Protein AF-A0A5S5C4B4-F1 (afdb_monomer_lite)

Radius of gyration: 13.32 Å; chains: 1; bounding box: 36×24×30 Å

Organism: NCBI:txid582686

Sequence (80 aa):
MNERWFNFTEDLLQLCHTKYDILLDVGWYPEADPTGHYGLELIKGRDWQSPLVSFGTNDKAEIVEKIELLVWQVGEGFFN

pLDDT: mean 95.94, std 6.25, range [58.41, 98.81]

Structure (mmCIF, N/CA/C/O backbone):
data_AF-A0A5S5C4B4-F1
#
_entry.id   AF-A0A5S5C4B4-F1
#
loop_
_atom_site.group_PDB
_atom_site.id
_atom_site.type_symbol
_atom_site.label_atom_id
_atom_site.label_alt_id
_atom_site.label_comp_id
_atom_site.label_asym_id
_atom_site.label_entity_id
_atom_site.label_seq_id
_atom_site.pdbx_PDB_ins_code
_atom_site.Cartn_x
_atom_site.Cartn_y
_atom_site.Cartn_z
_atom_site.occupancy
_atom_site.B_iso_or_equiv
_atom_site.auth_seq_id
_atom_site.auth_comp_id
_atom_site.auth_asym_id
_atom_site.auth_atom_id
_atom_site.pdbx_PDB_model_num
ATOM 1 N N . MET A 1 1 ? 22.935 -9.280 -11.674 1.00 58.41 1 MET A N 1
ATOM 2 C CA . MET A 1 1 ? 21.608 -8.775 -11.261 1.00 58.41 1 MET A CA 1
ATOM 3 C C . MET A 1 1 ? 21.693 -7.260 -11.187 1.00 58.41 1 MET A C 1
ATOM 5 O O . MET A 1 1 ? 22.775 -6.757 -10.917 1.00 58.41 1 MET A O 1
ATOM 9 N N . ASN A 1 2 ? 20.627 -6.542 -11.532 1.00 67.19 2 ASN A N 1
ATOM 10 C CA . ASN A 1 2 ? 20.628 -5.079 -11.544 1.00 67.19 2 ASN A CA 1
ATOM 11 C C . ASN A 1 2 ? 20.379 -4.564 -10.118 1.00 67.19 2 ASN A C 1
ATOM 13 O O . ASN A 1 2 ? 19.315 -4.828 -9.570 1.00 67.19 2 ASN A O 1
ATOM 17 N N . GLU A 1 3 ? 21.336 -3.834 -9.541 1.00 80.31 3 GLU A N 1
ATOM 18 C CA . GLU A 1 3 ? 21.279 -3.346 -8.151 1.00 80.31 3 GLU A CA 1
ATOM 19 C C . GLU A 1 3 ? 20.082 -2.429 -7.858 1.00 80.31 3 GLU A C 1
ATOM 21 O O . GLU A 1 3 ? 19.700 -2.252 -6.705 1.00 80.31 3 GLU A O 1
ATOM 26 N N . ARG A 1 4 ? 19.455 -1.867 -8.900 1.00 85.19 4 ARG A N 1
ATOM 27 C CA . ARG A 1 4 ? 18.320 -0.939 -8.774 1.00 85.19 4 ARG A CA 1
ATOM 28 C C . ARG A 1 4 ? 17.113 -1.524 -8.043 1.00 85.19 4 ARG A C 1
ATOM 30 O O . ARG A 1 4 ? 16.349 -0.755 -7.472 1.00 85.19 4 ARG A O 1
ATOM 37 N N . TRP A 1 5 ? 16.939 -2.841 -8.074 1.00 91.31 5 TRP A N 1
ATOM 38 C CA . TRP A 1 5 ? 15.762 -3.497 -7.503 1.00 91.31 5 TRP A CA 1
ATOM 39 C C . TRP A 1 5 ? 15.954 -3.934 -6.052 1.00 91.31 5 TRP A C 1
ATOM 41 O O . TRP A 1 5 ? 14.977 -4.259 -5.398 1.00 91.31 5 TRP A O 1
ATOM 51 N N . PHE A 1 6 ? 17.169 -3.870 -5.497 1.00 91.69 6 PHE A N 1
ATOM 52 C CA . PHE A 1 6 ? 17.417 -4.325 -4.121 1.00 91.69 6 PHE A CA 1
ATOM 53 C C . PHE A 1 6 ? 16.682 -3.522 -3.044 1.00 91.69 6 PHE A C 1
ATOM 55 O O . PHE A 1 6 ? 16.487 -4.027 -1.948 1.00 91.69 6 PHE A O 1
ATOM 62 N N . ASN A 1 7 ? 16.266 -2.293 -3.351 1.00 92.69 7 ASN A N 1
ATOM 63 C CA . ASN A 1 7 ? 15.480 -1.474 -2.426 1.00 92.69 7 ASN A CA 1
ATOM 64 C C . ASN A 1 7 ? 13.964 -1.695 -2.570 1.00 92.69 7 ASN A C 1
ATOM 66 O O . ASN A 1 7 ? 13.193 -1.031 -1.888 1.00 92.69 7 ASN A O 1
ATOM 70 N N . PHE A 1 8 ? 13.535 -2.566 -3.486 1.00 95.44 8 PHE A N 1
ATOM 71 C CA . PHE A 1 8 ? 12.136 -2.936 -3.662 1.00 95.44 8 PHE A CA 1
ATOM 72 C C . PHE A 1 8 ? 11.852 -4.200 -2.851 1.00 95.44 8 PHE A C 1
ATOM 74 O O . PHE A 1 8 ? 11.853 -5.307 -3.386 1.00 95.44 8 PHE A O 1
ATOM 81 N N . THR A 1 9 ? 11.681 -4.005 -1.548 1.00 96.81 9 THR A N 1
ATOM 82 C CA . THR A 1 9 ? 11.411 -5.046 -0.551 1.00 96.81 9 THR A CA 1
ATOM 83 C C . THR A 1 9 ? 9.917 -5.281 -0.373 1.00 96.81 9 THR A C 1
ATOM 85 O O . THR A 1 9 ? 9.099 -4.447 -0.765 1.00 96.81 9 THR A O 1
ATOM 88 N N . GLU A 1 10 ? 9.552 -6.389 0.267 1.00 97.06 10 GLU A N 1
ATOM 89 C CA . GLU A 1 10 ? 8.158 -6.648 0.668 1.00 97.06 10 GLU A CA 1
ATOM 90 C C . GLU A 1 10 ? 7.656 -5.649 1.733 1.00 97.06 10 GLU A C 1
ATOM 92 O O . GLU A 1 10 ? 6.454 -5.478 1.890 1.00 97.06 10 GLU A O 1
ATOM 97 N N . ASP A 1 11 ? 8.567 -4.905 2.372 1.00 95.38 11 ASP A N 1
ATOM 98 C CA . ASP A 1 11 ? 8.273 -3.841 3.337 1.00 95.38 11 ASP A CA 1
ATOM 99 C C . ASP A 1 11 ? 8.747 -2.469 2.816 1.00 95.38 11 ASP A C 1
ATOM 101 O O . ASP A 1 11 ? 9.904 -2.086 3.011 1.00 95.38 11 ASP A O 1
ATOM 105 N N . LEU A 1 12 ? 7.880 -1.703 2.148 1.00 97.12 12 LEU A N 1
ATOM 106 C CA . LEU A 1 12 ? 8.203 -0.353 1.650 1.00 97.12 12 LEU A CA 1
ATOM 107 C C . LEU A 1 12 ? 7.658 0.762 2.543 1.00 97.12 12 LEU A C 1
ATOM 109 O O . LEU A 1 12 ? 8.310 1.793 2.728 1.00 97.12 12 LEU A O 1
ATOM 113 N N . LEU A 1 13 ? 6.442 0.592 3.058 1.00 97.62 13 LEU A N 1
ATOM 114 C CA . LEU A 1 13 ? 5.760 1.585 3.881 1.00 97.62 13 LEU A CA 1
ATOM 115 C C . LEU A 1 13 ? 4.767 0.896 4.810 1.00 97.62 13 LEU A C 1
ATOM 117 O O . LEU A 1 13 ? 3.964 0.085 4.368 1.00 97.62 13 LEU A O 1
ATOM 121 N N . GLN A 1 14 ? 4.749 1.326 6.070 1.00 97.56 14 GLN A N 1
ATOM 122 C CA . GLN A 1 14 ? 3.723 0.927 7.020 1.00 97.56 14 GLN A CA 1
ATOM 123 C C . GLN A 1 14 ? 3.229 2.138 7.812 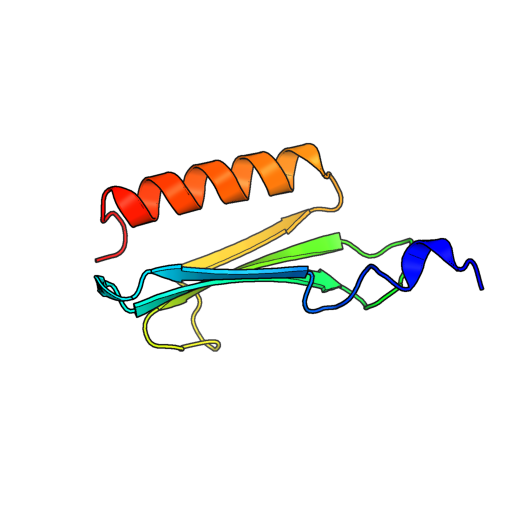1.00 97.56 14 GLN A C 1
ATOM 125 O O . GLN A 1 14 ? 4.018 2.872 8.411 1.00 97.56 14 GLN A O 1
ATOM 130 N N . LEU A 1 15 ? 1.914 2.350 7.821 1.00 97.88 15 LEU A N 1
ATOM 131 C CA . LEU A 1 15 ? 1.250 3.411 8.578 1.00 97.88 15 LEU A CA 1
ATOM 132 C C . LEU A 1 15 ? 0.237 2.796 9.542 1.00 97.88 15 LEU A C 1
ATOM 134 O O . LEU A 1 15 ? -0.520 1.905 9.170 1.00 97.88 15 LEU A O 1
ATOM 138 N N . CYS A 1 16 ? 0.189 3.302 10.774 1.00 97.38 16 CYS A N 1
ATOM 139 C CA . CYS A 1 16 ? -0.734 2.822 11.799 1.00 97.38 16 CYS A CA 1
ATOM 140 C C . CYS A 1 16 ? -1.633 3.954 12.299 1.00 97.38 16 CYS A C 1
ATOM 142 O O . CYS A 1 16 ? -1.158 4.964 12.823 1.00 97.38 16 CYS A O 1
ATOM 144 N N . HIS A 1 17 ? -2.945 3.756 12.183 1.00 97.62 17 HIS A N 1
ATOM 145 C CA . HIS A 1 17 ? -3.950 4.616 12.788 1.00 97.62 17 HIS A CA 1
ATOM 146 C C . HIS A 1 17 ? -4.378 4.046 14.146 1.00 97.62 17 HIS A C 1
ATOM 148 O O . HIS A 1 17 ? -5.351 3.297 14.268 1.00 97.62 17 HIS A O 1
ATOM 154 N N . THR A 1 18 ? -3.653 4.437 15.194 1.00 95.81 18 THR A N 1
ATOM 155 C CA . THR A 1 18 ? -3.738 3.844 16.542 1.00 95.81 18 THR A CA 1
ATOM 156 C C . THR A 1 18 ? -5.133 3.868 17.163 1.00 95.81 18 THR A C 1
ATOM 158 O O . THR A 1 18 ? -5.503 2.931 17.861 1.00 95.81 18 THR A O 1
ATOM 161 N N . LYS A 1 19 ? -5.941 4.902 16.896 1.00 96.31 19 LYS A N 1
ATOM 162 C CA . LYS A 1 19 ? -7.305 5.011 17.445 1.00 96.31 19 LYS A CA 1
ATOM 163 C C . LYS A 1 19 ? -8.250 3.934 16.901 1.00 96.31 19 LYS A C 1
ATOM 165 O O . LYS A 1 19 ? -9.169 3.541 17.608 1.00 96.31 19 LYS A O 1
ATOM 170 N N . TYR A 1 20 ? -8.055 3.511 15.652 1.00 96.38 20 TYR A N 1
ATOM 171 C CA . TYR A 1 20 ? -8.957 2.579 14.956 1.00 96.38 20 TYR A CA 1
ATOM 172 C C . TYR A 1 20 ? -8.339 1.185 14.793 1.00 96.38 20 TYR A C 1
ATOM 174 O O . TYR A 1 20 ? -9.001 0.286 14.286 1.00 96.38 20 TYR A O 1
ATOM 182 N N . ASP A 1 21 ? -7.090 1.016 15.246 1.00 97.44 21 ASP A N 1
ATOM 1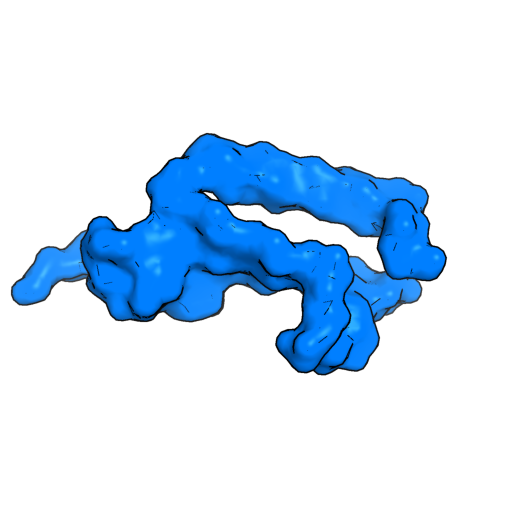83 C CA . ASP A 1 21 ? -6.280 -0.195 15.087 1.00 97.44 21 ASP A CA 1
ATOM 184 C C . ASP A 1 21 ? -6.253 -0.687 13.631 1.00 97.44 21 ASP A C 1
ATOM 186 O O . ASP A 1 21 ? -6.490 -1.860 13.333 1.00 97.44 21 ASP A O 1
ATOM 190 N N . ILE A 1 22 ? -6.019 0.264 12.718 1.00 98.50 22 ILE A N 1
ATOM 191 C CA . ILE A 1 22 ? -5.903 0.028 11.277 1.00 98.50 22 ILE A CA 1
ATOM 192 C C . ILE A 1 22 ? -4.460 0.252 10.843 1.00 98.50 22 ILE A C 1
ATOM 194 O O . ILE A 1 22 ? -3.856 1.278 11.166 1.00 98.50 22 ILE A O 1
ATOM 198 N N . LEU A 1 23 ? -3.942 -0.699 10.078 1.00 98.38 23 LEU A N 1
ATOM 199 C CA . LEU A 1 23 ? -2.621 -0.699 9.480 1.00 98.38 23 LEU A CA 1
ATOM 200 C C . LEU A 1 23 ? -2.769 -0.628 7.958 1.00 98.38 23 LEU A C 1
ATOM 202 O O . LEU A 1 23 ? -3.549 -1.377 7.378 1.00 98.38 23 LEU A O 1
ATOM 206 N N . LEU A 1 24 ? -2.047 0.292 7.326 1.00 98.56 24 LEU A N 1
ATOM 207 C CA . LEU A 1 24 ? -1.838 0.319 5.881 1.00 98.56 24 LEU A CA 1
ATOM 208 C C . LEU A 1 24 ? -0.414 -0.168 5.629 1.00 98.56 24 LEU A C 1
ATOM 210 O O . LEU A 1 24 ? 0.527 0.454 6.125 1.00 98.56 24 LEU A O 1
ATOM 214 N N . ASP A 1 25 ? -0.284 -1.265 4.895 1.00 98.50 25 ASP A N 1
ATOM 215 C CA . ASP A 1 25 ? 0.979 -1.913 4.550 1.00 98.50 25 ASP A CA 1
ATOM 216 C C . ASP A 1 25 ? 1.201 -1.836 3.042 1.00 98.50 25 ASP A C 1
ATOM 218 O O . ASP A 1 25 ? 0.258 -2.042 2.273 1.00 98.50 25 ASP A O 1
ATOM 222 N N . VAL A 1 26 ? 2.418 -1.510 2.614 1.00 98.62 26 VAL A N 1
ATOM 223 C CA . VAL A 1 26 ? 2.800 -1.473 1.201 1.00 98.62 26 VAL A CA 1
ATOM 224 C C . VAL A 1 26 ? 4.141 -2.157 1.021 1.00 98.62 26 VAL A C 1
ATOM 226 O O . VAL A 1 26 ? 5.109 -1.814 1.700 1.00 98.62 26 VAL A O 1
ATOM 229 N N . GLY A 1 27 ? 4.207 -3.035 0.028 1.00 98.38 27 GLY A N 1
ATOM 230 C CA . GLY A 1 27 ? 5.395 -3.792 -0.346 1.00 98.38 27 GLY A CA 1
ATOM 231 C C . GLY A 1 27 ? 5.569 -3.911 -1.849 1.00 98.38 27 GLY A C 1
ATOM 232 O O . GLY A 1 27 ? 4.691 -3.518 -2.618 1.00 98.38 27 GLY A O 1
ATOM 233 N N . TRP A 1 28 ? 6.693 -4.476 -2.274 1.00 98.31 28 TRP A N 1
ATOM 234 C CA . TRP A 1 28 ? 6.931 -4.899 -3.649 1.00 98.31 28 TRP A CA 1
ATOM 235 C C . TRP A 1 28 ? 7.051 -6.418 -3.739 1.00 98.31 28 TRP A C 1
ATOM 237 O O . TRP A 1 28 ? 7.872 -7.016 -3.049 1.00 98.31 28 TRP A O 1
ATOM 247 N N . TYR A 1 29 ? 6.269 -7.028 -4.630 1.00 97.75 29 TYR A N 1
ATOM 248 C CA . TYR A 1 29 ? 6.153 -8.478 -4.738 1.00 97.75 29 TYR A CA 1
ATOM 249 C C . TYR A 1 29 ? 6.315 -8.969 -6.187 1.00 97.75 29 TYR A C 1
ATOM 251 O O . TYR A 1 29 ? 5.629 -8.468 -7.087 1.00 97.75 29 TYR A O 1
ATOM 259 N N . PRO A 1 30 ? 7.144 -9.999 -6.438 1.00 96.62 30 PRO A N 1
ATOM 260 C CA . PRO A 1 30 ? 8.128 -10.578 -5.516 1.00 96.62 30 PRO A CA 1
ATOM 261 C C . PRO A 1 30 ? 9.273 -9.603 -5.191 1.00 96.62 30 PRO A C 1
ATOM 263 O O . PRO A 1 30 ? 9.610 -8.752 -6.020 1.00 96.62 30 PRO A O 1
ATOM 266 N N . GLU A 1 31 ? 9.891 -9.753 -4.015 1.00 96.31 31 GLU A N 1
ATOM 267 C CA . GLU A 1 31 ? 11.028 -8.925 -3.588 1.00 96.31 31 GLU A CA 1
ATOM 268 C C . GLU A 1 31 ? 12.116 -8.822 -4.666 1.00 96.31 31 GLU A C 1
ATOM 270 O O . GLU A 1 31 ? 12.554 -9.822 -5.241 1.00 96.31 31 GLU A O 1
ATOM 275 N N . ALA A 1 32 ? 12.571 -7.594 -4.919 1.00 95.00 32 ALA A N 1
ATOM 276 C CA . ALA A 1 32 ? 13.630 -7.253 -5.863 1.00 95.00 32 ALA A CA 1
ATOM 277 C C . ALA A 1 32 ? 13.431 -7.761 -7.308 1.00 95.00 32 ALA A C 1
ATOM 279 O O . ALA A 1 32 ? 14.365 -7.698 -8.119 1.00 95.00 32 ALA A O 1
ATOM 280 N N . ASP A 1 33 ? 12.230 -8.227 -7.667 1.00 95.50 33 ASP A N 1
ATOM 281 C CA . ASP A 1 33 ? 11.918 -8.666 -9.022 1.00 95.50 33 ASP A CA 1
ATOM 282 C C . ASP A 1 33 ? 11.590 -7.448 -9.908 1.00 95.50 33 ASP A C 1
ATOM 284 O O . ASP A 1 33 ? 10.649 -6.709 -9.609 1.00 95.50 33 ASP A O 1
ATOM 288 N N . PRO A 1 34 ? 12.304 -7.218 -11.027 1.00 94.06 34 PRO A N 1
ATOM 289 C CA . PRO A 1 34 ? 12.002 -6.133 -11.968 1.00 94.06 34 PRO A CA 1
ATOM 290 C C . PRO A 1 34 ? 10.611 -6.204 -12.609 1.00 94.06 34 PRO A C 1
ATOM 292 O O . PRO A 1 34 ? 10.155 -5.223 -13.195 1.00 94.06 34 PRO A O 1
ATOM 295 N N . THR A 1 35 ? 9.977 -7.372 -12.566 1.00 95.75 35 THR A N 1
ATOM 296 C CA . THR A 1 35 ? 8.623 -7.638 -13.062 1.00 95.75 35 THR A CA 1
ATOM 297 C C . THR A 1 35 ? 7.584 -7.695 -11.942 1.00 95.75 35 THR A C 1
ATOM 299 O O . THR A 1 35 ? 6.424 -8.009 -12.209 1.00 95.75 35 THR A O 1
ATOM 302 N N . GLY A 1 36 ? 7.989 -7.383 -10.707 1.00 96.31 36 GLY A N 1
ATOM 303 C CA . GLY A 1 36 ? 7.098 -7.299 -9.560 1.00 96.31 36 GLY A CA 1
ATOM 304 C C . GLY A 1 36 ? 6.109 -6.135 -9.637 1.00 96.31 36 GLY A C 1
ATOM 305 O O . GLY A 1 36 ? 5.996 -5.418 -10.637 1.00 96.31 36 GLY A O 1
ATOM 306 N N . HIS A 1 37 ? 5.359 -5.971 -8.558 1.00 98.38 37 HIS A N 1
ATOM 307 C CA . HIS A 1 37 ? 4.324 -4.958 -8.426 1.00 98.38 37 HIS A CA 1
ATOM 308 C C . HIS A 1 37 ? 4.224 -4.483 -6.980 1.00 98.38 37 HIS A C 1
ATOM 310 O O . HIS A 1 37 ? 4.606 -5.193 -6.052 1.00 98.38 37 HIS A O 1
ATOM 316 N N . TYR A 1 38 ? 3.676 -3.289 -6.789 1.00 98.69 38 TYR A N 1
ATOM 317 C CA . TYR A 1 38 ? 3.265 -2.823 -5.476 1.00 98.69 38 TYR A CA 1
ATOM 318 C C . TYR A 1 38 ? 2.074 -3.648 -4.993 1.00 98.69 38 TYR A C 1
ATOM 320 O O . TYR A 1 38 ? 1.071 -3.736 -5.700 1.00 98.69 38 TYR A O 1
ATOM 328 N N . GLY A 1 39 ? 2.177 -4.213 -3.795 1.00 98.56 39 GLY A N 1
ATOM 329 C CA . GLY A 1 39 ? 1.053 -4.750 -3.036 1.00 98.56 39 GLY A CA 1
ATOM 330 C C . GLY A 1 39 ? 0.682 -3.779 -1.922 1.00 98.56 39 GLY A C 1
ATOM 331 O O . GLY A 1 39 ? 1.571 -3.191 -1.309 1.00 98.56 39 GLY A O 1
ATOM 332 N N . LEU A 1 40 ? -0.613 -3.593 -1.684 1.00 98.81 40 LEU A N 1
ATOM 333 C CA . LEU A 1 40 ? -1.147 -2.789 -0.592 1.00 98.81 40 LEU A CA 1
ATOM 334 C C .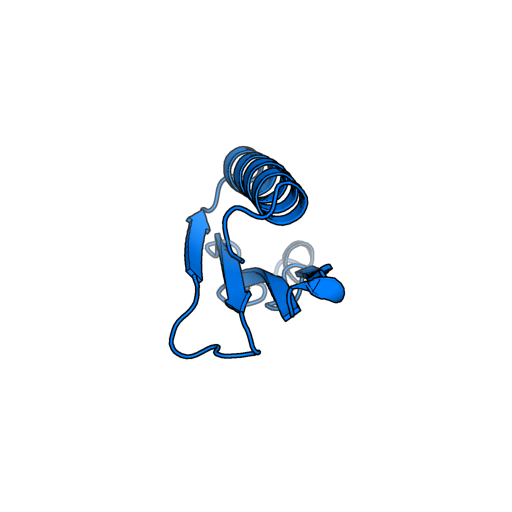 LEU A 1 40 ? -2.237 -3.555 0.142 1.00 98.81 40 LEU A C 1
ATOM 336 O O . LEU A 1 40 ? -3.218 -3.987 -0.467 1.00 98.81 40 LEU A O 1
ATOM 340 N N . GLU A 1 41 ? -2.108 -3.610 1.461 1.00 98.75 41 GLU A N 1
ATOM 341 C CA . GLU A 1 41 ? -3.082 -4.209 2.367 1.00 98.75 41 GLU A CA 1
ATOM 342 C C . GLU A 1 41 ? -3.550 -3.163 3.391 1.00 98.75 41 GLU A C 1
ATOM 344 O O . GLU A 1 41 ? -2.748 -2.455 4.003 1.00 98.75 41 GLU A O 1
ATOM 349 N N . LEU A 1 42 ? -4.866 -3.054 3.595 1.00 98.62 42 LEU A N 1
ATOM 350 C CA . LEU A 1 42 ? -5.458 -2.304 4.702 1.00 98.62 42 LEU A CA 1
ATOM 351 C C . LEU A 1 42 ? -6.031 -3.297 5.711 1.00 98.62 42 LEU A C 1
ATOM 353 O O . LEU A 1 42 ? -7.005 -3.986 5.421 1.00 98.62 42 LEU A O 1
ATOM 357 N N . ILE A 1 43 ? -5.454 -3.358 6.902 1.00 98.62 43 ILE A N 1
ATOM 358 C CA . ILE A 1 43 ? -5.700 -4.416 7.884 1.00 98.62 43 ILE A CA 1
ATOM 359 C C . ILE A 1 43 ? -6.250 -3.804 9.163 1.00 98.62 43 ILE A C 1
ATOM 361 O O . ILE A 1 43 ? -5.696 -2.837 9.678 1.00 98.62 43 ILE A O 1
ATOM 365 N N . LYS A 1 44 ? -7.318 -4.382 9.714 1.00 98.00 44 LYS A N 1
ATOM 366 C CA . LYS A 1 44 ? -7.886 -3.976 11.008 1.00 98.00 44 LYS A CA 1
ATOM 367 C C . LYS A 1 44 ? -7.648 -5.058 12.045 1.00 98.00 44 LYS A C 1
ATOM 369 O O . LYS A 1 44 ? -7.761 -6.240 11.736 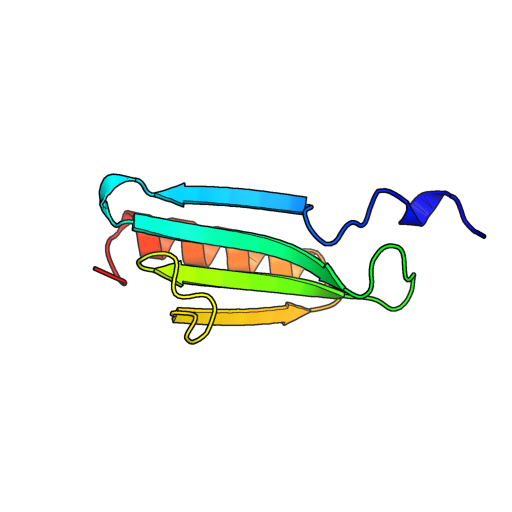1.00 98.00 44 LYS A O 1
ATOM 374 N N . GLY A 1 45 ? -7.303 -4.670 13.271 1.00 97.06 45 GLY A N 1
ATOM 375 C CA . GLY A 1 45 ? -7.122 -5.632 14.362 1.00 97.06 45 GLY A CA 1
ATOM 376 C C . GLY A 1 45 ? -5.984 -6.628 14.129 1.00 97.06 45 GLY A C 1
ATOM 377 O O . GLY A 1 45 ? -5.980 -7.697 14.735 1.00 97.06 45 GLY A O 1
ATOM 378 N N . ARG A 1 46 ? -5.039 -6.302 13.232 1.00 94.62 46 ARG A N 1
ATOM 379 C CA . ARG A 1 46 ? -3.965 -7.200 12.769 1.00 94.62 46 ARG A CA 1
ATOM 380 C C . ARG A 1 46 ? -4.476 -8.496 12.120 1.00 94.62 46 ARG A C 1
ATOM 382 O O . ARG A 1 46 ? -3.756 -9.494 12.116 1.00 94.62 46 ARG A O 1
ATOM 389 N N . ASP A 1 47 ? -5.694 -8.497 11.581 1.00 97.19 47 ASP A N 1
ATOM 390 C CA . ASP A 1 47 ? -6.243 -9.639 10.851 1.00 97.19 47 ASP A CA 1
ATOM 391 C C . ASP A 1 47 ? -5.741 -9.668 9.400 1.00 97.19 47 ASP A C 1
ATOM 393 O O . ASP A 1 47 ? -6.425 -9.265 8.461 1.00 97.19 47 ASP A O 1
ATOM 397 N N . TRP A 1 48 ? -4.513 -10.153 9.228 1.00 95.94 48 TRP A N 1
ATOM 398 C CA . TRP A 1 48 ? -3.884 -10.340 7.917 1.00 95.94 48 TRP A CA 1
ATOM 399 C C . TRP A 1 48 ? -4.584 -11.397 7.050 1.00 95.94 48 TRP A C 1
ATOM 401 O O . TRP A 1 48 ? -4.311 -11.487 5.860 1.00 95.94 48 TRP A O 1
ATOM 411 N N . GLN A 1 49 ? -5.462 -12.231 7.620 1.00 97.56 49 GLN A N 1
ATOM 412 C CA . GLN A 1 49 ? -6.182 -13.252 6.850 1.00 97.56 49 GLN A CA 1
ATOM 413 C C . GLN A 1 49 ? -7.406 -12.674 6.138 1.00 97.56 49 GLN A C 1
ATOM 415 O O . GLN A 1 49 ? -7.887 -13.261 5.169 1.00 97.56 49 GLN A O 1
ATOM 420 N N . SER A 1 50 ? -7.914 -11.541 6.626 1.00 97.19 50 SER A N 1
ATOM 421 C CA . SER A 1 50 ? -9.094 -10.872 6.094 1.00 97.19 50 SER A CA 1
ATOM 422 C C . SER A 1 50 ? -8.878 -9.353 6.042 1.00 97.19 50 SER A C 1
ATOM 424 O O . SER A 1 50 ? -9.529 -8.614 6.792 1.00 97.19 50 SER A O 1
ATOM 426 N N . PRO A 1 51 ? -7.995 -8.860 5.153 1.00 97.94 51 PRO A N 1
ATOM 427 C CA . PRO A 1 51 ? -7.787 -7.428 4.983 1.00 97.94 51 PRO A CA 1
ATOM 428 C C . PRO A 1 51 ? -9.088 -6.726 4.575 1.00 97.94 51 PRO A C 1
ATOM 430 O O . PRO A 1 51 ? -9.908 -7.253 3.822 1.00 97.94 51 PRO A O 1
ATOM 433 N N . LEU A 1 52 ? -9.266 -5.492 5.047 1.00 98.25 52 LEU A N 1
ATOM 434 C CA . LEU A 1 52 ? -10.367 -4.618 4.638 1.00 98.25 52 LEU A CA 1
ATOM 435 C C . LEU A 1 52 ? -10.261 -4.242 3.157 1.00 98.25 52 LEU A C 1
ATOM 437 O O . LEU A 1 52 ? -11.273 -4.083 2.475 1.00 98.25 52 LEU A O 1
ATOM 441 N N . VAL A 1 53 ? -9.030 -4.055 2.676 1.00 98.62 53 VAL A N 1
ATOM 442 C CA . VAL A 1 53 ? -8.712 -3.740 1.284 1.00 98.62 53 VAL A CA 1
ATOM 443 C C . VAL A 1 53 ? -7.429 -4.468 0.913 1.00 98.62 53 VAL A C 1
ATOM 445 O O . VAL A 1 53 ? -6.449 -4.372 1.641 1.00 98.62 53 VAL A O 1
ATOM 448 N N . SER A 1 54 ? -7.433 -5.122 -0.245 1.00 98.56 54 SER A N 1
ATOM 449 C CA . SER A 1 54 ? -6.234 -5.633 -0.909 1.00 98.56 54 SER A CA 1
ATOM 450 C C . SER A 1 54 ? -6.171 -5.024 -2.310 1.00 98.56 54 SER A C 1
ATOM 452 O O . SER A 1 54 ? -7.189 -4.942 -3.008 1.00 98.56 54 SER A O 1
ATOM 454 N N . PHE A 1 55 ? -5.010 -4.505 -2.693 1.00 98.75 55 PHE A N 1
ATOM 455 C CA . PHE A 1 55 ? -4.796 -3.823 -3.966 1.00 98.75 55 PHE A CA 1
ATOM 456 C C . PHE A 1 55 ? -3.391 -4.111 -4.493 1.00 98.75 55 PHE A C 1
ATOM 458 O O . PHE A 1 55 ? -2.440 -4.165 -3.721 1.00 98.75 55 PHE A O 1
ATOM 465 N N . GLY A 1 56 ? -3.254 -4.262 -5.811 1.00 98.44 56 GLY A N 1
ATOM 466 C CA . GLY A 1 56 ? -1.963 -4.486 -6.449 1.00 98.44 56 GLY A CA 1
ATOM 467 C C . GLY A 1 56 ? -1.851 -3.756 -7.781 1.00 98.44 56 GLY A C 1
ATOM 468 O O . GLY A 1 56 ? -2.813 -3.722 -8.547 1.00 98.44 56 GLY A O 1
ATOM 469 N N . THR A 1 57 ? -0.683 -3.175 -8.056 1.00 98.62 57 THR A N 1
ATOM 470 C CA . THR A 1 57 ? -0.393 -2.480 -9.320 1.00 98.62 57 THR A CA 1
ATOM 471 C C . THR A 1 57 ? 1.109 -2.370 -9.566 1.00 98.62 57 THR A C 1
ATOM 473 O O . THR A 1 57 ? 1.893 -2.259 -8.627 1.00 98.62 57 THR A O 1
ATOM 476 N N . ASN A 1 58 ? 1.539 -2.376 -10.826 1.00 97.00 58 ASN A N 1
ATOM 477 C CA . ASN A 1 58 ? 2.914 -2.028 -11.195 1.00 97.00 58 ASN A CA 1
ATOM 478 C C . ASN A 1 58 ? 3.066 -0.542 -11.580 1.00 97.00 58 ASN A C 1
ATOM 480 O O . ASN A 1 58 ? 4.174 -0.107 -11.903 1.00 97.00 58 ASN A O 1
ATOM 484 N N . ASP A 1 59 ? 1.984 0.240 -11.520 1.00 98.12 59 ASP A N 1
ATOM 485 C CA . ASP A 1 59 ? 1.993 1.675 -11.781 1.00 98.12 59 ASP A CA 1
ATOM 486 C C . ASP A 1 59 ? 2.182 2.468 -10.478 1.00 98.12 59 ASP A C 1
ATOM 488 O O . ASP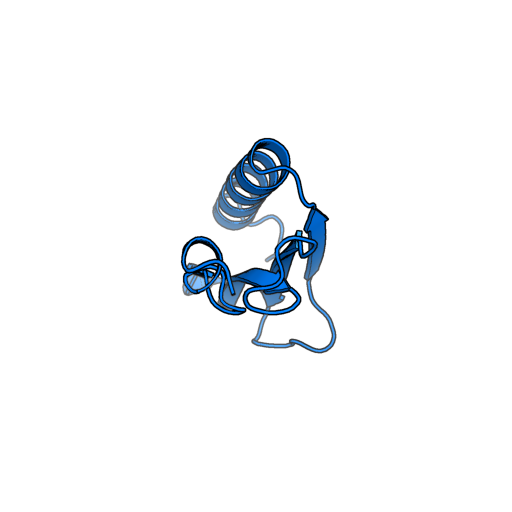 A 1 59 ? 1.429 2.359 -9.507 1.00 98.12 59 ASP A O 1
ATOM 492 N N . LYS A 1 60 ? 3.217 3.312 -10.463 1.00 97.12 60 LYS A N 1
ATOM 493 C CA . LYS A 1 60 ? 3.555 4.153 -9.312 1.00 97.12 60 LYS A CA 1
ATOM 494 C C . LYS A 1 60 ? 2.483 5.217 -9.019 1.00 97.12 60 LYS A C 1
ATOM 496 O O . LYS A 1 60 ? 2.298 5.583 -7.863 1.00 97.12 60 LYS A O 1
ATOM 501 N N . ALA A 1 61 ? 1.831 5.769 -10.038 1.00 98.56 61 ALA A N 1
ATOM 502 C CA . ALA A 1 61 ? 0.777 6.760 -9.847 1.00 98.56 61 ALA A CA 1
ATOM 503 C C . ALA A 1 61 ? -0.448 6.118 -9.187 1.00 98.56 61 ALA A C 1
ATOM 505 O O . ALA A 1 61 ? -0.941 6.642 -8.192 1.00 98.56 61 ALA A O 1
ATOM 506 N N . GLU A 1 62 ? -0.858 4.937 -9.656 1.00 98.75 62 GLU A N 1
ATOM 507 C CA . GLU A 1 62 ? -2.008 4.221 -9.095 1.00 98.75 62 GLU A CA 1
ATOM 508 C C . GLU A 1 62 ? -1.809 3.857 -7.617 1.00 98.75 62 GLU A C 1
ATOM 510 O O . GLU A 1 62 ? -2.726 4.027 -6.811 1.00 98.75 62 GLU A O 1
ATOM 515 N N . ILE A 1 63 ? -0.615 3.389 -7.226 1.00 98.69 63 ILE A N 1
ATOM 516 C CA . ILE A 1 63 ? -0.350 3.070 -5.815 1.00 98.69 63 ILE A CA 1
ATOM 517 C C . ILE A 1 63 ? -0.360 4.328 -4.936 1.00 98.69 63 ILE A C 1
ATOM 519 O O . ILE A 1 63 ? -0.902 4.289 -3.834 1.00 98.69 63 ILE A O 1
ATOM 523 N N . VAL A 1 64 ? 0.176 5.455 -5.418 1.00 98.69 64 VAL A N 1
ATOM 524 C CA . VAL A 1 64 ? 0.157 6.728 -4.676 1.00 98.69 64 VAL A CA 1
ATOM 525 C C . VAL A 1 64 ? -1.276 7.223 -4.495 1.00 98.69 64 VAL A C 1
ATOM 527 O O . VAL A 1 64 ? -1.674 7.504 -3.366 1.00 98.69 64 VAL A O 1
ATOM 530 N N . GLU A 1 65 ? -2.074 7.243 -5.565 1.00 98.81 65 GLU A N 1
ATOM 531 C CA . GLU A 1 65 ? -3.490 7.623 -5.501 1.00 98.81 65 GLU A CA 1
ATOM 532 C C . GLU A 1 65 ? -4.270 6.720 -4.535 1.00 98.81 65 GLU A C 1
ATOM 534 O O . GLU A 1 65 ? -5.097 7.193 -3.749 1.00 98.81 65 GLU A O 1
ATOM 539 N N . LYS A 1 66 ? -3.978 5.412 -4.537 1.00 98.81 66 LYS A N 1
ATOM 540 C CA . LYS A 1 66 ? -4.611 4.466 -3.616 1.00 98.81 66 LYS A CA 1
ATOM 541 C C . LYS A 1 66 ? -4.238 4.739 -2.160 1.00 98.81 66 LYS A C 1
ATOM 543 O O . LYS A 1 66 ? -5.126 4.705 -1.307 1.00 98.81 66 LYS A O 1
ATOM 548 N N . ILE A 1 67 ? -2.964 5.016 -1.871 1.00 98.81 67 ILE A N 1
ATOM 549 C CA . ILE A 1 67 ? -2.497 5.365 -0.521 1.00 98.81 67 ILE A CA 1
ATOM 550 C C . ILE A 1 67 ? -3.202 6.635 -0.035 1.00 98.81 67 ILE A C 1
ATOM 552 O O . ILE A 1 67 ? -3.769 6.630 1.056 1.00 98.81 67 ILE A O 1
ATOM 556 N N . GLU A 1 68 ? -3.213 7.700 -0.840 1.00 98.75 68 GLU A N 1
ATOM 557 C CA . GLU A 1 68 ? -3.840 8.980 -0.482 1.00 98.75 68 GLU A CA 1
ATOM 558 C C . GLU A 1 68 ? -5.334 8.817 -0.175 1.00 98.75 68 GLU A C 1
ATOM 560 O O . GLU A 1 68 ? -5.816 9.288 0.861 1.00 98.75 68 GLU A O 1
ATOM 565 N N . LEU A 1 69 ? -6.053 8.084 -1.031 1.00 98.81 69 LEU A N 1
ATOM 566 C CA . LEU A 1 69 ? -7.468 7.784 -0.836 1.00 98.81 69 LEU A CA 1
ATOM 567 C C . LEU A 1 69 ? -7.716 7.036 0.479 1.00 98.81 69 LEU A C 1
ATOM 569 O O . LEU A 1 69 ? -8.600 7.418 1.247 1.00 98.81 69 LEU A O 1
ATOM 573 N N . LEU A 1 70 ? -6.963 5.964 0.739 1.00 98.69 70 LEU A N 1
ATOM 574 C CA . LEU A 1 70 ? -7.177 5.129 1.921 1.00 98.69 70 LEU A CA 1
ATOM 575 C C . LEU A 1 70 ? -6.805 5.860 3.211 1.00 98.69 70 LEU A C 1
ATOM 577 O O . LEU A 1 70 ? -7.546 5.770 4.188 1.00 98.69 70 LEU A O 1
ATOM 581 N N . VAL A 1 71 ? -5.710 6.624 3.216 1.00 98.31 71 VAL A N 1
ATOM 582 C CA . VAL A 1 71 ? -5.325 7.450 4.371 1.00 98.31 71 VAL A CA 1
ATOM 583 C C . VAL A 1 71 ? -6.422 8.465 4.693 1.00 98.31 71 VAL A C 1
ATOM 585 O O . VAL A 1 71 ? -6.792 8.608 5.860 1.00 98.31 71 VAL A O 1
ATOM 588 N N . TRP A 1 72 ? -6.996 9.118 3.677 1.00 98.56 72 TRP A N 1
ATOM 589 C CA . TRP A 1 72 ? -8.127 10.026 3.869 1.00 98.56 72 TRP A CA 1
ATOM 590 C C . TRP A 1 72 ? -9.360 9.300 4.434 1.00 98.56 72 TRP A C 1
ATOM 592 O O . TRP A 1 72 ? -9.899 9.715 5.458 1.00 98.56 72 TRP A O 1
ATOM 602 N N . GLN A 1 73 ? -9.765 8.169 3.845 1.00 98.50 73 GLN A N 1
ATOM 603 C CA . GLN A 1 73 ? -10.920 7.384 4.308 1.00 98.50 73 GLN A CA 1
ATOM 604 C C . GLN A 1 73 ? -10.761 6.879 5.750 1.00 98.50 73 GLN A C 1
ATOM 606 O O . GLN A 1 73 ? -11.714 6.907 6.533 1.00 98.50 73 GLN A O 1
ATOM 611 N N . VAL A 1 74 ? -9.561 6.423 6.124 1.00 98.12 74 VAL A N 1
ATOM 612 C CA . VAL A 1 74 ? -9.256 6.015 7.501 1.00 98.12 74 VAL A CA 1
ATOM 613 C C . VAL A 1 74 ? -9.347 7.211 8.445 1.00 98.12 74 VAL A C 1
ATOM 615 O O . VAL A 1 74 ? -9.964 7.085 9.502 1.00 98.12 74 VAL A O 1
ATOM 618 N N . GLY A 1 75 ? -8.801 8.369 8.060 1.00 97.06 75 GLY A N 1
ATOM 619 C CA . GLY A 1 75 ? -8.888 9.606 8.843 1.00 97.06 75 GLY A CA 1
ATOM 620 C C . GLY A 1 75 ? -10.331 10.047 9.103 1.00 97.06 75 GLY A C 1
ATOM 621 O O . GLY A 1 75 ? -10.680 10.392 10.233 1.00 97.06 75 GL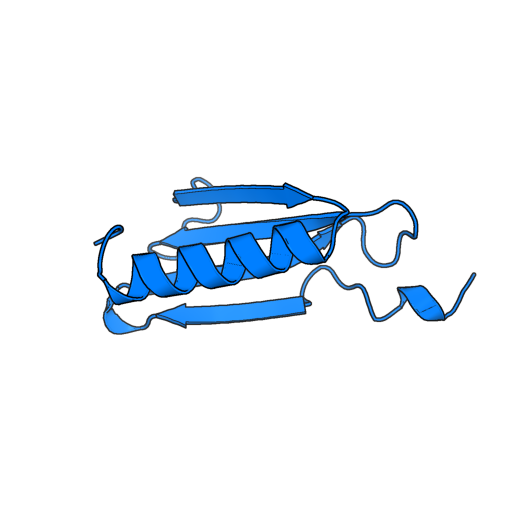Y A O 1
ATOM 622 N N . GLU A 1 76 ? -11.191 9.925 8.094 1.00 98.06 76 GLU A N 1
ATOM 623 C CA . GLU A 1 76 ? -12.625 10.220 8.192 1.00 98.06 76 GLU A CA 1
ATOM 624 C C . GLU A 1 76 ? -13.436 9.107 8.894 1.00 98.06 76 GLU A C 1
ATOM 626 O O . GLU A 1 76 ? -14.625 9.268 9.162 1.00 98.06 76 GLU A O 1
ATOM 631 N N . GLY A 1 77 ? -12.810 7.975 9.238 1.00 97.06 77 GLY A N 1
ATOM 632 C CA . GLY A 1 77 ? -13.435 6.900 10.011 1.00 97.06 77 GLY A CA 1
ATOM 633 C C . GLY A 1 77 ? -14.330 5.952 9.209 1.00 97.06 77 GLY A C 1
ATOM 634 O O . GLY A 1 77 ? -15.182 5.297 9.801 1.00 97.06 77 GLY A O 1
ATOM 635 N N . PHE A 1 78 ? -14.131 5.824 7.895 1.00 97.38 78 PHE A N 1
ATOM 636 C CA . PHE A 1 78 ? -14.937 4.953 7.019 1.00 97.38 78 PHE A CA 1
ATOM 637 C C . PHE A 1 78 ? -14.871 3.462 7.392 1.00 97.38 78 PHE A C 1
ATOM 639 O O . PHE A 1 78 ? -15.741 2.685 7.009 1.00 97.38 78 PHE A O 1
ATOM 646 N N . PHE A 1 79 ? -13.831 3.066 8.124 1.00 93.56 79 PHE A N 1
ATOM 647 C CA . PHE A 1 79 ? -13.531 1.679 8.476 1.00 93.56 79 PHE A CA 1
ATOM 648 C C . PHE A 1 79 ? -13.714 1.375 9.972 1.00 93.56 79 PHE A C 1
ATOM 650 O O . PHE A 1 79 ? -13.247 0.336 10.447 1.00 93.56 79 PHE A O 1
ATOM 657 N N . ASN A 1 80 ? -14.345 2.275 10.732 1.00 82.81 80 ASN A N 1
ATOM 658 C CA . ASN A 1 80 ? -14.585 2.095 12.167 1.00 82.81 80 ASN A CA 1
ATOM 659 C C . ASN A 1 80 ? -15.740 1.170 12.504 1.00 82.81 80 ASN A C 1
ATOM 661 O O . ASN A 1 80 ? -16.830 1.348 11.927 1.00 82.81 80 ASN A O 1
#

Foldseek 3Di:
DDPVQQQQAQFDDWDAPPVQQKIWTWGWPPRSDPPTWIWIFIDHPPPPVDTPDIDIGNDPVVVVVVVVVVVVCVVVPVPD

Secondary structure (DSSP, 8-state):
--GGGTT--S-SEEEEETTTTEEEEEEEESTT-TT-EEEEEEEETT-TTS-SEEEEES-HHHHHHHHHHHHHHHHTTTT-